Protein AF-A0A8X7C8E7-F1 (afdb_monomer)

Foldseek 3Di:
DLVVLQVVVCVVVVPDPDDDDVVSVLVVLVVVQVVCCVPPVDGPVVVVDDHRDPPDPPVCPPVNCVVPPDDPVVVVVVCVVCVCVVVVVVVVVVPPPD

Radius of gyration: 26.24 Å; Cα contacts (8 Å, |Δi|>4): 41; chains: 1; bounding box: 66×23×65 Å

Solvent-accessible surface area (backbone atoms only — not comparable to full-atom values): 6047 Å²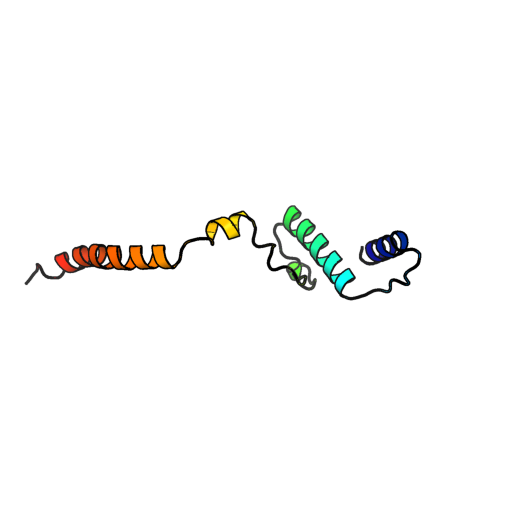 total; per-residue (Å²): 104,58,65,54,53,51,52,50,52,34,68,75,36,78,88,52,90,73,71,93,48,71,69,57,52,34,53,46,39,49,56,49,37,56,53,41,34,74,74,68,70,45,64,48,55,84,74,78,41,77,76,53,76,70,91,54,87,75,75,56,45,73,63,52,48,63,72,65,68,63,60,65,65,61,52,50,52,51,46,68,64,43,51,60,59,58,48,51,61,62,49,56,70,75,70,72,84,122

Secondary structure (DSSP, 8-state):
-HHHHHHHHHHH-TTS-----HHHHHHHHHHHHHHHHHHHS--GGGGTPPPP----GGGS-HHHHHHH---HHHHHHHHHHHHHHHHHHHHHTTSS--

Sequence (98 aa):
MTEDFLHQARRNNPTENIEYYDALFNNTLLILEGKILSITGNKLALYGLPEPVHDQPELTSKDVLRETSYDVQALRAYMAANVPRLTASLYSHLWNDR

Mean predicted aligned error: 15.4 Å

Structure (mmCIF, N/CA/C/O backbone):
data_AF-A0A8X7C8E7-F1
#
_entry.id   AF-A0A8X7C8E7-F1
#
loop_
_atom_site.group_PDB
_atom_site.id
_atom_site.type_symbol
_atom_site.label_atom_id
_atom_site.label_alt_id
_atom_site.label_comp_id
_atom_site.label_asym_id
_atom_site.label_entity_id
_atom_site.label_seq_id
_atom_site.pdbx_PDB_ins_code
_atom_site.Cartn_x
_atom_site.Cartn_y
_atom_site.Cartn_z
_atom_site.occupancy
_atom_site.B_iso_or_equiv
_atom_site.auth_seq_id
_atom_site.auth_comp_id
_atom_site.auth_asym_id
_atom_site.auth_atom_id
_atom_site.pdbx_PDB_model_num
ATOM 1 N N . MET A 1 1 ? 4.692 7.379 -20.765 1.00 68.06 1 MET A N 1
ATOM 2 C CA . MET A 1 1 ? 4.950 7.335 -19.308 1.00 68.06 1 MET A CA 1
ATOM 3 C C . MET A 1 1 ? 5.699 6.075 -18.921 1.00 68.06 1 MET A C 1
ATOM 5 O O . MET A 1 1 ? 6.861 6.194 -18.585 1.00 68.06 1 MET A O 1
ATOM 9 N N . THR A 1 2 ? 5.108 4.881 -19.007 1.00 75.12 2 THR A N 1
ATOM 10 C CA . THR A 1 2 ? 5.825 3.603 -18.780 1.00 75.12 2 THR A CA 1
ATOM 11 C C . THR A 1 2 ? 7.076 3.462 -19.638 1.00 75.12 2 THR A C 1
ATOM 13 O O . THR A 1 2 ? 8.140 3.155 -19.115 1.00 75.12 2 THR A O 1
ATOM 16 N N . GLU A 1 3 ? 6.974 3.793 -20.923 1.00 79.88 3 GLU A N 1
ATOM 17 C CA . GLU A 1 3 ? 8.121 3.804 -21.836 1.00 79.88 3 GLU A CA 1
ATOM 18 C C . GLU A 1 3 ? 9.219 4.789 -21.394 1.00 79.88 3 GLU A C 1
ATOM 20 O O . GLU A 1 3 ? 10.401 4.474 -21.468 1.00 79.88 3 GLU A O 1
ATOM 25 N N . ASP A 1 4 ? 8.854 5.952 -20.843 1.00 80.94 4 ASP A N 1
ATOM 26 C CA . ASP A 1 4 ? 9.820 6.941 -20.345 1.00 80.94 4 ASP A CA 1
ATOM 27 C C . ASP A 1 4 ? 10.592 6.409 -19.127 1.00 80.94 4 ASP A C 1
ATOM 29 O O . ASP A 1 4 ? 11.807 6.588 -19.033 1.00 80.94 4 ASP A O 1
ATOM 33 N N . PHE A 1 5 ? 9.909 5.699 -18.220 1.00 78.50 5 PHE A N 1
ATOM 34 C CA . PHE A 1 5 ? 10.553 5.026 -17.087 1.00 78.50 5 PHE A CA 1
ATOM 35 C C . PHE A 1 5 ? 11.450 3.873 -17.543 1.00 78.50 5 PHE A C 1
ATOM 37 O O . PHE A 1 5 ? 12.544 3.713 -17.005 1.00 78.50 5 PHE A O 1
ATOM 44 N N . LEU A 1 6 ? 11.038 3.106 -18.555 1.00 82.44 6 LEU A N 1
ATOM 45 C CA . LEU A 1 6 ? 11.860 2.047 -19.145 1.00 82.44 6 LEU A CA 1
ATOM 46 C C . LEU A 1 6 ? 13.121 2.625 -19.802 1.00 82.44 6 LEU A C 1
ATOM 48 O O . LEU A 1 6 ? 14.230 2.137 -19.573 1.00 82.44 6 LEU A O 1
ATOM 52 N N . HIS A 1 7 ? 12.978 3.711 -20.563 1.00 83.56 7 HIS A N 1
ATOM 53 C CA . HIS A 1 7 ? 14.104 4.439 -21.139 1.00 83.56 7 HIS A CA 1
ATOM 54 C C . HIS A 1 7 ? 15.044 4.994 -20.067 1.00 83.56 7 HIS A C 1
ATOM 56 O O . HIS A 1 7 ? 16.263 4.887 -20.210 1.00 83.56 7 HIS A O 1
ATOM 62 N N . GLN A 1 8 ? 14.506 5.553 -18.982 1.00 82.31 8 GLN A N 1
ATOM 63 C CA . GLN A 1 8 ? 15.309 6.043 -17.864 1.00 82.31 8 GLN A CA 1
ATOM 64 C C . GLN A 1 8 ? 16.056 4.902 -17.158 1.00 82.31 8 GLN A C 1
ATOM 66 O O . GLN A 1 8 ? 17.246 5.039 -16.879 1.00 82.31 8 GLN A O 1
ATOM 71 N N . ALA A 1 9 ? 15.400 3.764 -16.923 1.00 79.50 9 ALA A N 1
ATOM 72 C CA . ALA A 1 9 ? 16.014 2.590 -16.310 1.00 79.50 9 ALA A CA 1
ATOM 73 C C . ALA A 1 9 ? 17.179 2.048 -17.155 1.00 79.50 9 ALA A C 1
ATOM 75 O O . ALA A 1 9 ? 18.267 1.828 -16.624 1.00 79.50 9 ALA A O 1
ATOM 76 N N . ARG A 1 10 ? 16.992 1.928 -18.477 1.00 85.69 10 ARG A N 1
ATOM 77 C CA . ARG A 1 10 ? 18.046 1.527 -19.431 1.00 85.69 10 ARG A CA 1
ATOM 78 C C . ARG A 1 10 ? 19.203 2.519 -19.479 1.00 85.69 10 ARG A C 1
ATOM 80 O O . ARG A 1 10 ? 20.360 2.124 -19.553 1.00 85.69 10 ARG A O 1
ATOM 87 N N . ARG A 1 11 ? 18.905 3.819 -19.417 1.00 86.38 11 ARG A N 1
ATOM 88 C CA . ARG A 1 11 ? 19.935 4.866 -19.393 1.00 86.38 11 ARG A CA 1
ATOM 89 C C . ARG A 1 11 ? 20.782 4.808 -18.121 1.00 86.38 11 ARG A C 1
ATOM 91 O O . ARG A 1 11 ? 21.980 5.067 -18.188 1.00 86.38 11 ARG A O 1
ATOM 98 N N . ASN A 1 12 ? 20.167 4.483 -16.986 1.00 84.81 12 ASN A N 1
ATOM 99 C CA . ASN A 1 12 ? 20.855 4.376 -15.701 1.00 84.81 12 ASN A CA 1
ATOM 100 C C . ASN A 1 12 ? 21.662 3.073 -15.572 1.00 84.81 12 ASN A C 1
ATOM 102 O O . ASN A 1 12 ? 22.649 3.057 -14.843 1.00 84.81 12 ASN A O 1
ATOM 106 N N . ASN A 1 13 ? 21.283 2.019 -16.304 1.00 81.31 13 ASN A N 1
ATOM 107 C CA . ASN A 1 13 ? 21.945 0.712 -16.292 1.00 81.31 13 ASN A CA 1
ATOM 108 C C . ASN A 1 13 ? 22.333 0.280 -17.720 1.00 81.31 13 ASN A C 1
ATOM 110 O O . ASN A 1 13 ? 21.716 -0.619 -18.289 1.00 81.31 13 ASN A O 1
ATOM 114 N N . PRO A 1 14 ? 23.358 0.906 -18.325 1.00 75.50 14 PRO A N 1
ATOM 115 C CA . PRO A 1 14 ? 23.692 0.713 -19.740 1.00 75.50 14 PRO A CA 1
ATOM 116 C C . PRO A 1 14 ? 24.214 -0.692 -20.082 1.00 75.50 14 PRO A C 1
ATOM 118 O O . PRO A 1 14 ? 24.265 -1.057 -21.253 1.00 75.50 14 PRO A O 1
ATOM 121 N N . THR A 1 15 ? 24.631 -1.471 -19.082 1.00 80.69 15 THR A N 1
ATOM 122 C CA . THR A 1 15 ? 25.135 -2.843 -19.246 1.00 80.69 15 THR A CA 1
ATOM 123 C C . THR A 1 15 ? 24.059 -3.909 -19.064 1.00 80.69 15 THR A C 1
ATOM 125 O O . THR A 1 15 ? 24.300 -5.067 -19.397 1.00 80.69 15 THR A O 1
ATOM 128 N N . GLU A 1 16 ? 22.890 -3.549 -18.531 1.00 75.75 16 GLU A N 1
ATOM 129 C CA . GLU A 1 16 ? 21.790 -4.481 -18.295 1.00 75.75 16 GLU A CA 1
ATOM 130 C C . GLU A 1 16 ? 20.746 -4.369 -19.407 1.00 75.75 16 GLU A C 1
ATOM 132 O O . GLU A 1 16 ? 20.272 -3.281 -19.742 1.00 75.75 16 GLU A O 1
ATOM 137 N N . ASN A 1 17 ? 20.344 -5.510 -19.970 1.00 77.06 17 ASN A N 1
ATOM 138 C CA . ASN A 1 17 ? 19.208 -5.554 -20.883 1.00 77.06 17 ASN A CA 1
ATOM 139 C C . ASN A 1 17 ? 17.904 -5.514 -20.073 1.00 77.06 17 ASN A C 1
ATOM 141 O O . ASN A 1 17 ? 17.322 -6.550 -19.758 1.00 77.06 17 ASN A O 1
ATOM 145 N N . ILE A 1 18 ? 17.479 -4.308 -19.694 1.00 76.50 18 ILE A N 1
ATOM 146 C CA . ILE A 1 18 ? 16.226 -4.099 -18.965 1.00 76.50 18 ILE A CA 1
ATOM 147 C C . ILE A 1 18 ? 15.063 -4.186 -19.954 1.00 76.50 18 ILE A C 1
ATOM 149 O O . ILE A 1 18 ? 14.890 -3.329 -20.830 1.00 76.50 18 ILE A O 1
ATOM 153 N N . GLU A 1 19 ? 14.258 -5.229 -19.808 1.00 80.00 19 GLU A N 1
ATOM 154 C CA . GLU A 1 19 ? 12.999 -5.403 -20.526 1.00 80.00 19 GLU A CA 1
ATOM 155 C C . GLU A 1 19 ? 11.830 -4.824 -19.732 1.00 80.00 19 GLU A C 1
ATOM 157 O O . GLU A 1 19 ? 11.965 -4.432 -18.574 1.00 80.00 19 GLU A O 1
ATOM 162 N N . TYR A 1 20 ? 10.674 -4.715 -20.3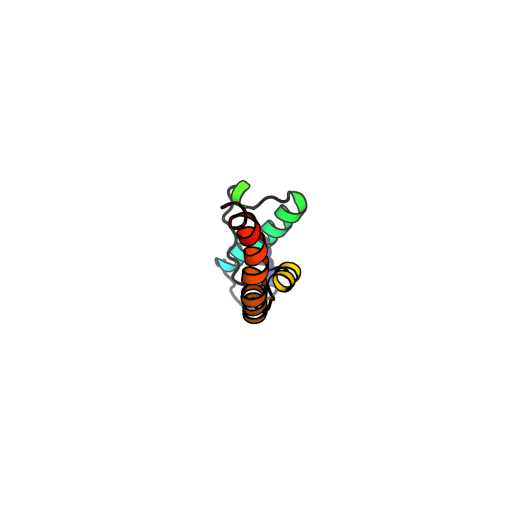78 1.00 74.81 20 TYR A N 1
ATOM 163 C CA . TYR A 1 20 ? 9.457 -4.324 -19.686 1.00 74.81 20 TYR A CA 1
ATOM 164 C C . TYR A 1 20 ? 9.044 -5.431 -18.708 1.00 74.81 20 TYR A C 1
ATOM 166 O O . TYR A 1 20 ? 8.954 -6.593 -19.094 1.00 74.81 20 TYR A O 1
ATOM 174 N N . TYR A 1 21 ? 8.778 -5.068 -17.454 1.00 79.19 21 TYR A N 1
ATOM 175 C CA . TYR A 1 21 ? 8.310 -5.990 -16.421 1.00 79.19 21 TYR A CA 1
ATOM 176 C C . TYR A 1 21 ? 7.184 -5.349 -15.603 1.00 79.19 21 TYR A C 1
ATOM 178 O O . TYR A 1 21 ? 7.132 -4.125 -15.456 1.00 79.19 21 TYR A O 1
ATOM 186 N N . ASP A 1 22 ? 6.290 -6.173 -15.053 1.00 78.81 22 ASP A N 1
ATOM 187 C CA . ASP A 1 22 ? 5.047 -5.723 -14.405 1.00 78.81 22 ASP A CA 1
ATOM 188 C C . ASP A 1 22 ? 5.276 -4.741 -13.248 1.00 78.81 22 ASP A C 1
ATOM 190 O O . ASP A 1 22 ? 4.490 -3.817 -13.043 1.00 78.81 22 ASP A O 1
ATOM 194 N N . ALA A 1 23 ? 6.391 -4.854 -12.525 1.00 78.31 23 ALA A N 1
ATOM 195 C CA . ALA A 1 23 ? 6.711 -3.895 -11.470 1.00 78.31 23 ALA A CA 1
ATOM 196 C C . ALA A 1 23 ? 7.063 -2.493 -12.012 1.00 78.31 23 ALA A C 1
ATOM 198 O O . ALA A 1 23 ? 6.803 -1.501 -11.334 1.00 78.31 23 ALA A O 1
ATOM 199 N N . LEU A 1 24 ? 7.557 -2.360 -13.250 1.00 80.75 24 LEU A N 1
ATOM 200 C CA . LEU A 1 24 ? 7.728 -1.051 -13.887 1.00 80.75 24 LEU A CA 1
ATOM 201 C C . LEU A 1 24 ? 6.371 -0.417 -14.218 1.00 80.75 24 LEU A C 1
ATOM 203 O O . LEU A 1 24 ? 6.178 0.776 -13.987 1.00 80.75 24 LEU A O 1
ATOM 207 N N . PHE A 1 25 ? 5.410 -1.219 -14.684 1.00 84.31 25 PHE A N 1
ATOM 208 C CA . PHE A 1 25 ? 4.027 -0.777 -14.862 1.00 84.31 25 PHE A CA 1
ATOM 209 C C . PHE A 1 25 ? 3.411 -0.326 -13.538 1.00 84.31 25 PHE A C 1
ATOM 211 O O . PHE 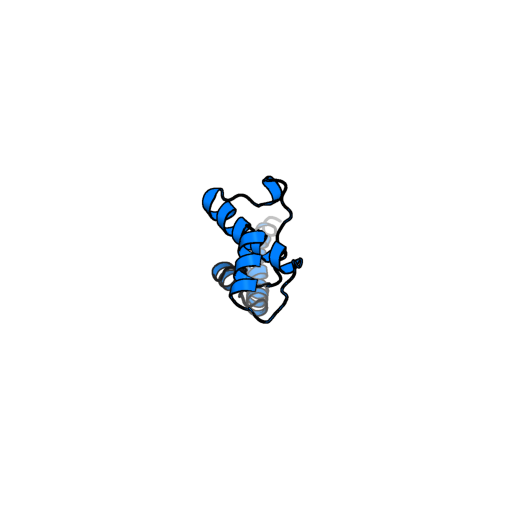A 1 25 ? 2.900 0.791 -13.441 1.00 84.31 25 PHE A O 1
ATOM 218 N N . ASN A 1 26 ? 3.546 -1.140 -12.495 1.00 85.38 26 ASN A N 1
ATOM 219 C CA . ASN A 1 26 ? 3.035 -0.833 -11.168 1.00 85.38 26 ASN A CA 1
ATOM 220 C C . ASN A 1 26 ? 3.623 0.469 -10.592 1.00 85.38 26 ASN A C 1
ATOM 222 O O . ASN A 1 26 ? 2.889 1.326 -10.104 1.00 85.38 26 ASN A O 1
ATOM 226 N N . ASN A 1 27 ? 4.932 0.687 -10.752 1.00 83.25 27 ASN A N 1
ATOM 227 C CA . ASN A 1 27 ? 5.587 1.937 -10.357 1.00 83.25 27 ASN A CA 1
ATOM 228 C C . ASN A 1 27 ? 4.983 3.157 -11.059 1.00 83.25 27 ASN A C 1
ATOM 230 O O . ASN A 1 27 ? 4.807 4.214 -10.449 1.00 83.25 27 ASN A O 1
ATOM 234 N N . THR A 1 28 ? 4.625 3.024 -12.338 1.00 85.44 28 THR A N 1
ATOM 235 C CA . THR A 1 28 ? 3.954 4.120 -13.042 1.00 85.44 28 THR A CA 1
ATOM 236 C C . THR A 1 28 ? 2.543 4.372 -12.538 1.00 85.44 28 THR A C 1
ATOM 238 O O . THR A 1 28 ? 2.151 5.536 -12.444 1.00 85.44 28 THR A O 1
ATOM 241 N N . LEU A 1 29 ? 1.807 3.318 -12.171 1.00 88.12 29 LEU A N 1
ATOM 242 C CA . LEU A 1 29 ? 0.479 3.443 -11.578 1.00 88.12 29 LEU A CA 1
ATOM 243 C C . LEU A 1 29 ? 0.552 4.160 -10.227 1.00 88.12 29 LEU A C 1
ATOM 245 O O . LEU A 1 29 ? -0.219 5.086 -10.017 1.00 88.12 29 LEU A O 1
ATOM 249 N N . LEU A 1 30 ? 1.525 3.839 -9.369 1.00 86.44 30 LEU A N 1
ATOM 250 C CA . LEU A 1 30 ? 1.732 4.518 -8.081 1.00 86.44 30 LEU A CA 1
ATOM 251 C C . LEU A 1 30 ? 1.977 6.028 -8.243 1.00 86.44 30 LEU A C 1
ATOM 253 O O . LEU A 1 30 ? 1.393 6.856 -7.543 1.00 86.44 30 LEU A O 1
ATOM 257 N N . ILE A 1 31 ? 2.821 6.413 -9.204 1.00 86.25 31 ILE A N 1
ATOM 258 C CA . ILE A 1 31 ? 3.112 7.829 -9.480 1.00 86.25 31 ILE A CA 1
ATOM 259 C C . ILE A 1 31 ? 1.876 8.539 -10.042 1.00 86.25 31 ILE A C 1
ATOM 261 O O . ILE A 1 31 ? 1.597 9.691 -9.694 1.00 86.25 31 ILE A O 1
ATOM 265 N N . LEU A 1 32 ? 1.148 7.869 -10.934 1.00 87.62 32 LEU A N 1
ATOM 266 C CA 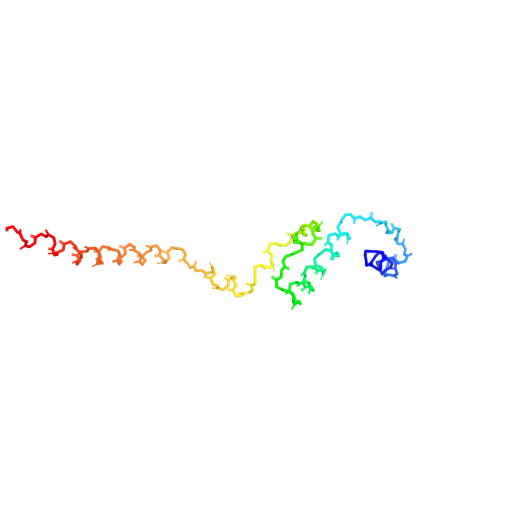. LEU A 1 32 ? -0.084 8.388 -11.512 1.00 87.62 32 LEU A CA 1
ATOM 267 C C . LEU A 1 32 ? -1.159 8.567 -10.431 1.00 87.62 32 LEU A C 1
ATOM 269 O O . LEU A 1 32 ? -1.836 9.592 -10.416 1.00 87.62 32 LEU A O 1
ATOM 273 N N . GLU A 1 33 ? -1.262 7.623 -9.498 1.00 87.81 33 GLU A N 1
ATOM 274 C CA . GLU A 1 33 ? -2.195 7.668 -8.378 1.00 87.81 33 GLU A CA 1
ATOM 275 C C . GLU A 1 33 ? -1.975 8.903 -7.514 1.00 87.81 33 GLU A C 1
ATOM 277 O O . GLU A 1 33 ? -2.907 9.674 -7.302 1.00 87.81 33 GLU A O 1
ATOM 282 N N . GLY A 1 34 ? -0.732 9.155 -7.089 1.00 83.94 34 GLY A N 1
ATOM 283 C CA . GLY A 1 34 ? -0.402 10.335 -6.288 1.00 83.94 34 GLY A CA 1
ATOM 284 C C . GLY A 1 34 ? -0.736 11.650 -7.002 1.00 83.94 34 GLY A C 1
ATOM 285 O O . GLY A 1 34 ? -1.258 12.593 -6.399 1.00 83.94 34 GLY A O 1
ATOM 286 N N . LYS A 1 35 ? -0.502 11.719 -8.318 1.00 87.88 35 LYS A N 1
ATOM 287 C CA . LYS A 1 35 ? -0.872 12.888 -9.133 1.00 87.88 35 LYS A CA 1
ATOM 288 C C . LYS A 1 35 ? -2.386 13.068 -9.233 1.00 87.88 35 LYS A C 1
ATOM 290 O O . LYS A 1 35 ? -2.877 14.179 -9.080 1.00 87.88 35 LYS A O 1
ATOM 295 N N . ILE A 1 36 ? -3.139 11.999 -9.466 1.00 87.50 36 ILE A N 1
ATOM 296 C CA . ILE A 1 36 ? -4.598 12.085 -9.591 1.00 87.50 36 ILE A CA 1
ATOM 297 C C . ILE A 1 36 ? -5.248 12.395 -8.243 1.00 87.50 36 ILE A C 1
ATOM 299 O O . ILE A 1 36 ? -6.137 13.247 -8.190 1.00 87.50 36 ILE A O 1
ATOM 303 N N . LEU A 1 37 ? -4.771 11.787 -7.156 1.00 85.88 37 LEU A N 1
ATOM 304 C CA . LEU A 1 37 ? -5.220 12.092 -5.800 1.00 85.88 37 LEU A CA 1
ATOM 305 C C . LEU A 1 37 ? -4.955 13.558 -5.445 1.00 85.88 37 LEU A C 1
ATOM 307 O O . LEU A 1 37 ? -5.848 14.225 -4.935 1.00 85.88 37 LEU A O 1
ATOM 311 N N . SER A 1 38 ? -3.773 14.091 -5.765 1.00 85.12 38 SER A N 1
ATOM 312 C CA . SER A 1 38 ? -3.456 15.498 -5.476 1.00 85.12 38 SER A CA 1
ATOM 313 C C . SER A 1 38 ? -4.271 16.505 -6.295 1.00 85.12 38 SER A C 1
ATOM 315 O O . SER A 1 38 ? -4.565 17.585 -5.791 1.00 85.12 38 SER A O 1
ATOM 317 N N . ILE A 1 39 ? -4.661 16.171 -7.531 1.00 88.31 39 ILE A N 1
ATOM 318 C CA . ILE A 1 39 ? -5.429 17.080 -8.400 1.00 88.31 39 ILE A CA 1
ATOM 319 C C . ILE A 1 39 ? -6.936 16.961 -8.150 1.00 88.31 39 ILE A C 1
ATOM 321 O O . ILE A 1 39 ? -7.648 17.962 -8.155 1.00 88.31 39 ILE A O 1
ATOM 325 N N . THR A 1 40 ? -7.437 15.738 -7.982 1.00 86.44 40 THR A N 1
ATOM 326 C CA . THR A 1 40 ? -8.880 15.446 -8.025 1.00 86.44 40 THR A CA 1
ATOM 327 C C . THR A 1 40 ? -9.428 14.845 -6.737 1.00 86.44 40 THR A C 1
ATOM 329 O O . THR A 1 40 ? -10.642 14.794 -6.575 1.00 86.44 40 THR A O 1
ATOM 332 N N . GLY A 1 41 ? -8.570 14.351 -5.838 1.00 83.50 41 GLY A N 1
ATOM 333 C CA . GLY A 1 41 ? -8.977 13.586 -4.653 1.00 83.50 41 GLY A CA 1
ATOM 334 C C . GLY A 1 41 ? -9.575 12.209 -4.962 1.00 83.50 41 GLY A C 1
ATOM 335 O O . GLY A 1 41 ? -9.966 11.490 -4.046 1.00 83.50 41 GLY A O 1
ATOM 336 N N . ASN A 1 42 ? -9.650 11.830 -6.238 1.00 84.75 42 ASN A N 1
ATOM 337 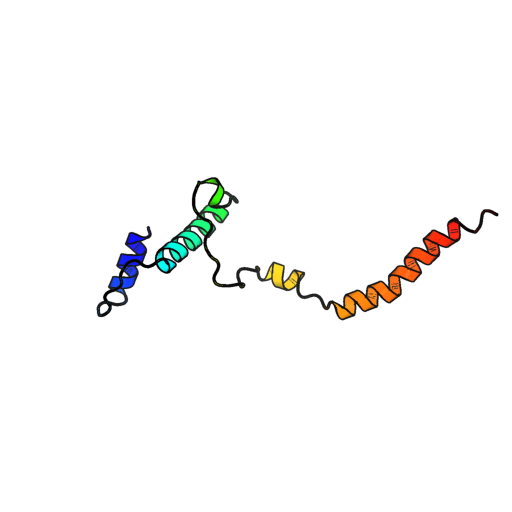C CA . ASN A 1 42 ? -10.296 10.609 -6.696 1.00 84.75 42 ASN A CA 1
ATOM 338 C C . ASN A 1 42 ? -9.284 9.484 -6.913 1.00 84.75 42 ASN A C 1
ATOM 340 O O . ASN A 1 42 ? -8.123 9.718 -7.245 1.00 84.75 42 ASN A O 1
ATOM 344 N N . LYS A 1 43 ? -9.753 8.243 -6.774 1.00 82.12 43 LYS A N 1
ATOM 345 C CA . LYS A 1 43 ? -8.956 7.048 -7.064 1.00 82.12 43 LYS A CA 1
ATOM 346 C C . LYS A 1 43 ? -8.794 6.816 -8.564 1.00 82.12 43 LYS A C 1
ATOM 348 O O . LYS A 1 43 ? -9.689 7.127 -9.350 1.00 82.12 43 LYS A O 1
ATOM 353 N N . LEU A 1 44 ? -7.700 6.153 -8.935 1.00 84.19 44 LEU A N 1
ATOM 354 C CA . LEU A 1 44 ? -7.420 5.703 -10.303 1.00 84.19 44 LEU A CA 1
ATOM 355 C C . LEU A 1 44 ? -8.534 4.849 -10.916 1.00 84.19 44 LEU A C 1
ATOM 357 O O . LEU A 1 44 ? -8.832 4.995 -12.101 1.00 84.19 44 LEU A O 1
ATOM 361 N N . ALA A 1 45 ? -9.183 4.013 -10.102 1.00 83.94 45 ALA A N 1
ATOM 362 C CA . ALA A 1 45 ? -10.256 3.121 -10.538 1.00 83.94 45 ALA A CA 1
ATOM 363 C C . ALA A 1 45 ? -11.422 3.861 -11.220 1.00 83.94 45 ALA A C 1
ATOM 365 O O . ALA A 1 45 ? -12.040 3.329 -12.140 1.00 83.94 45 ALA A O 1
ATOM 366 N N . LEU A 1 46 ? -11.690 5.115 -10.831 1.00 86.81 46 LEU A N 1
ATOM 367 C CA . LEU A 1 46 ? -12.742 5.938 -11.442 1.00 86.81 46 LEU A CA 1
ATOM 368 C C . LEU A 1 46 ? -12.448 6.310 -12.902 1.00 86.81 46 LEU A C 1
ATOM 370 O O . LEU A 1 46 ? -13.361 6.673 -13.637 1.00 86.81 46 LEU A O 1
ATOM 374 N N . TYR A 1 47 ? -11.193 6.184 -13.330 1.00 86.56 47 TYR A N 1
ATOM 375 C CA . TYR A 1 47 ? -10.743 6.448 -14.694 1.00 86.56 47 TYR A CA 1
ATOM 376 C C . TYR A 1 47 ? -10.530 5.156 -15.503 1.00 86.56 47 TYR 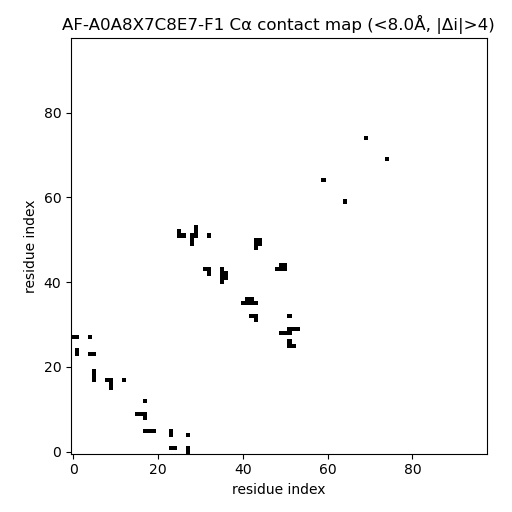A C 1
ATOM 378 O O . TYR A 1 47 ? -9.958 5.204 -16.589 1.00 86.56 47 TYR A O 1
ATOM 386 N N . GLY A 1 48 ? -10.979 4.002 -14.989 1.00 85.50 48 GLY A N 1
ATOM 387 C CA . GLY A 1 48 ? -10.863 2.705 -15.668 1.00 85.50 48 GLY A CA 1
ATOM 388 C C . GLY A 1 48 ? -9.460 2.095 -15.634 1.00 85.50 48 GLY A C 1
ATOM 389 O O . GLY A 1 48 ? -9.173 1.185 -16.409 1.00 85.50 48 GLY A O 1
ATOM 390 N N . LEU A 1 49 ? -8.584 2.594 -14.758 1.00 86.56 49 LEU A N 1
ATOM 391 C CA . LEU A 1 49 ? -7.232 2.074 -14.569 1.00 86.56 49 LEU A CA 1
ATOM 392 C C . LEU A 1 49 ? -7.189 1.057 -13.419 1.00 86.56 49 LEU A C 1
ATOM 394 O O . LEU A 1 49 ? -7.927 1.221 -12.443 1.00 86.56 49 LEU A O 1
ATOM 398 N N . PRO A 1 50 ? -6.332 0.023 -13.512 1.00 86.00 50 PRO A N 1
ATOM 399 C CA . PRO A 1 50 ? -6.124 -0.912 -12.411 1.00 86.00 50 PRO A CA 1
ATOM 400 C C . PRO A 1 50 ? -5.558 -0.183 -11.185 1.00 86.00 50 PRO A C 1
ATOM 402 O O . PRO A 1 50 ? -4.760 0.748 -11.327 1.00 86.00 50 PRO A O 1
ATOM 405 N N . GLU A 1 51 ? -5.975 -0.601 -9.986 1.00 82.81 51 GLU A N 1
ATOM 406 C CA . GLU A 1 51 ? -5.382 -0.084 -8.748 1.00 82.81 51 GLU A CA 1
ATOM 407 C C . GLU A 1 51 ? -3.919 -0.560 -8.642 1.00 82.81 51 GLU A C 1
ATOM 409 O O . GLU A 1 51 ? -3.635 -1.730 -8.926 1.00 82.81 51 GLU A O 1
ATOM 414 N N . PRO A 1 52 ? -2.981 0.331 -8.276 1.00 84.50 52 PRO A N 1
ATOM 415 C CA . PRO A 1 52 ? -1.594 -0.047 -8.068 1.00 84.50 52 PRO A CA 1
ATOM 416 C C . PRO A 1 52 ? -1.455 -1.028 -6.901 1.00 84.50 52 PRO A C 1
ATOM 418 O O . PRO A 1 52 ? -2.119 -0.923 -5.871 1.00 84.50 52 PRO A O 1
ATOM 421 N N . VAL A 1 53 ? -0.536 -1.975 -7.049 1.00 83.62 53 VAL A N 1
ATOM 422 C CA . VAL A 1 53 ? -0.126 -2.878 -5.980 1.00 83.62 53 VAL A CA 1
ATOM 423 C C . VAL A 1 53 ? 0.828 -2.124 -5.061 1.00 83.62 53 VAL A C 1
ATOM 425 O O . VAL A 1 53 ? 1.954 -1.787 -5.431 1.00 83.62 53 VAL A O 1
ATOM 428 N N . HIS A 1 54 ? 0.386 -1.850 -3.840 1.00 75.00 54 HIS A N 1
ATOM 429 C CA . HIS A 1 54 ? 1.251 -1.305 -2.804 1.00 75.00 54 HIS A CA 1
ATOM 430 C C . HIS A 1 54 ? 2.044 -2.450 -2.164 1.00 75.00 54 HIS A C 1
ATOM 432 O O . HIS A 1 54 ? 1.631 -3.011 -1.153 1.00 75.00 54 HIS A O 1
ATOM 438 N N . ASP A 1 55 ? 3.200 -2.793 -2.738 1.00 62.81 55 ASP A N 1
ATOM 439 C CA . ASP A 1 55 ? 4.124 -3.782 -2.148 1.00 62.81 55 ASP A CA 1
ATOM 440 C C . ASP A 1 55 ? 4.728 -3.311 -0.807 1.00 62.81 55 ASP A C 1
ATOM 442 O O . ASP A 1 55 ? 5.403 -4.070 -0.111 1.00 62.81 55 ASP A O 1
ATOM 446 N N . GLN A 1 56 ? 4.458 -2.065 -0.404 1.00 55.81 56 GLN A N 1
ATOM 447 C CA . GLN A 1 56 ? 4.762 -1.551 0.924 1.00 55.81 56 GLN A CA 1
ATOM 448 C C . GLN A 1 56 ? 3.477 -1.376 1.749 1.00 55.81 56 GLN A C 1
ATOM 450 O O . GLN A 1 56 ? 2.623 -0.571 1.372 1.00 55.81 56 GLN A O 1
ATOM 455 N N . PRO A 1 57 ? 3.373 -1.985 2.946 1.00 52.44 57 PRO A N 1
ATOM 456 C CA . PRO A 1 57 ? 2.350 -1.615 3.934 1.00 52.44 57 PRO A CA 1
ATOM 457 C C . PRO A 1 57 ? 2.520 -0.173 4.486 1.00 52.44 57 PRO A C 1
ATOM 459 O O . PRO A 1 57 ? 1.752 0.279 5.338 1.00 52.44 57 PRO A O 1
ATOM 462 N N . GLU A 1 58 ? 3.516 0.577 4.003 1.00 51.00 58 GLU A N 1
ATOM 463 C CA . GLU A 1 58 ? 4.023 1.832 4.574 1.00 51.00 58 GLU A CA 1
ATOM 464 C C . GLU A 1 58 ? 3.555 3.113 3.859 1.00 51.00 58 GLU A C 1
ATOM 466 O O . GLU A 1 58 ? 4.207 4.150 3.937 1.00 51.00 58 GLU A O 1
ATOM 471 N N . LEU A 1 59 ? 2.385 3.097 3.220 1.00 50.66 59 LEU A N 1
ATOM 472 C CA . LEU A 1 59 ? 1.603 4.331 3.034 1.00 50.66 59 LEU A CA 1
ATOM 473 C C . LEU A 1 59 ? 0.463 4.440 4.049 1.00 50.66 59 LEU A C 1
ATOM 475 O O . LEU A 1 59 ? -0.461 5.233 3.880 1.00 50.66 59 LEU A O 1
ATOM 479 N N . THR A 1 60 ? 0.552 3.707 5.161 1.00 53.97 60 THR A N 1
ATOM 480 C CA . THR A 1 60 ? -0.132 4.134 6.379 1.00 53.97 60 THR A CA 1
ATOM 481 C C . THR A 1 60 ? 0.506 5.467 6.756 1.00 53.97 60 THR A C 1
ATOM 483 O O . THR A 1 60 ? 1.626 5.497 7.265 1.00 53.97 60 THR A O 1
ATOM 486 N N . SER A 1 61 ? -0.142 6.579 6.387 1.00 60.38 61 SER A N 1
ATOM 487 C CA . SER A 1 61 ? 0.385 7.924 6.618 1.00 60.38 61 SER A CA 1
ATOM 488 C C . SER A 1 61 ? 0.877 8.010 8.059 1.00 60.38 61 SER A C 1
ATOM 490 O O . SER A 1 61 ? 0.260 7.434 8.954 1.00 60.38 61 SER A O 1
ATOM 492 N N . LYS A 1 62 ? 1.985 8.708 8.313 1.00 62.31 62 LYS A N 1
ATOM 493 C CA . LYS A 1 62 ? 2.529 8.856 9.673 1.00 62.31 62 LYS A CA 1
ATOM 494 C C . LYS A 1 62 ? 1.449 9.269 10.687 1.00 62.31 62 LYS A C 1
ATOM 496 O O . LYS A 1 62 ? 1.507 8.857 11.841 1.00 62.31 62 LYS A O 1
ATOM 501 N N . ASP A 1 63 ? 0.456 10.037 10.243 1.00 61.62 63 ASP A N 1
ATOM 502 C CA . ASP A 1 63 ? -0.734 10.385 11.019 1.00 61.62 63 ASP A CA 1
ATOM 503 C C . ASP A 1 63 ? -1.632 9.179 11.333 1.00 61.62 63 ASP A C 1
ATOM 505 O O . ASP A 1 63 ? -1.991 9.001 12.489 1.00 61.62 63 ASP A O 1
ATOM 509 N N . VAL A 1 64 ? -1.899 8.290 10.374 1.00 70.06 64 VAL A N 1
ATOM 510 C CA . VAL A 1 64 ? -2.649 7.042 10.599 1.00 70.06 64 VAL A CA 1
ATOM 511 C C . VAL A 1 64 ? -1.893 6.107 11.540 1.00 70.06 64 VAL A C 1
ATOM 513 O O . VAL A 1 64 ? -2.500 5.547 12.448 1.00 70.06 64 VAL A O 1
ATOM 516 N N . LEU A 1 65 ? -0.570 5.964 11.398 1.00 73.44 65 LEU A N 1
ATOM 517 C CA . LEU A 1 65 ? 0.229 5.190 12.356 1.00 73.44 65 LEU A CA 1
ATOM 518 C C . LEU A 1 65 ? 0.161 5.811 13.754 1.00 73.44 65 LEU A C 1
ATOM 520 O O . LEU A 1 65 ? -0.062 5.089 14.715 1.00 73.44 65 LEU A O 1
ATOM 524 N N . ARG A 1 66 ? 0.281 7.141 13.875 1.00 75.69 66 ARG A N 1
ATOM 525 C CA . ARG A 1 66 ? 0.154 7.855 15.158 1.00 75.69 66 ARG A CA 1
ATOM 526 C C . ARG A 1 66 ? -1.234 7.692 15.784 1.00 75.69 66 ARG A C 1
ATOM 528 O O . ARG A 1 66 ? -1.342 7.584 17.001 1.00 75.69 66 ARG A O 1
ATOM 535 N N . GLU A 1 67 ? -2.288 7.705 14.977 1.00 74.88 67 GLU A N 1
ATOM 536 C CA . GLU A 1 67 ? -3.674 7.574 15.440 1.00 74.88 67 GLU A CA 1
ATOM 537 C C . GLU A 1 67 ? -4.030 6.134 15.815 1.00 74.88 67 GLU A C 1
ATOM 539 O O . GLU A 1 67 ? -4.832 5.913 16.720 1.00 74.88 67 GLU A O 1
ATOM 544 N N . THR A 1 68 ? -3.414 5.150 15.157 1.00 76.06 68 THR A N 1
ATOM 545 C CA . THR A 1 68 ? -3.671 3.720 15.388 1.00 76.06 68 THR A CA 1
ATOM 546 C C . THR A 1 68 ? -2.675 3.059 16.344 1.00 76.06 68 THR A C 1
ATOM 548 O O . THR A 1 68 ? -2.937 1.956 16.819 1.00 76.06 68 THR A O 1
ATOM 551 N N . SER A 1 69 ? -1.575 3.731 16.706 1.00 81.62 69 SER A N 1
ATOM 552 C CA . SER A 1 69 ? -0.575 3.256 17.673 1.00 81.62 69 SER A CA 1
ATOM 553 C C . SER A 1 69 ? -1.020 3.451 19.128 1.00 81.62 69 SER A C 1
ATOM 555 O O . SER A 1 69 ? -0.305 4.050 19.934 1.00 81.62 69 SER A O 1
ATOM 557 N N . TYR A 1 70 ? -2.216 2.989 19.478 1.00 82.00 70 TYR A N 1
ATOM 558 C CA . TYR A 1 70 ? -2.689 2.981 20.861 1.00 82.00 70 TYR A CA 1
ATOM 559 C C . TYR A 1 70 ? -2.417 1.630 21.530 1.00 82.00 70 TYR A C 1
ATOM 561 O O . TYR A 1 70 ? -2.478 0.570 20.906 1.00 82.00 70 TYR A O 1
ATOM 569 N N . ASP A 1 71 ? -2.134 1.657 22.833 1.00 88.62 71 ASP A N 1
ATOM 570 C CA . ASP A 1 71 ? -1.968 0.439 23.624 1.00 88.62 71 ASP A CA 1
ATOM 571 C C . ASP A 1 71 ? -3.336 -0.214 23.872 1.00 88.62 71 ASP A C 1
ATOM 573 O O . ASP A 1 71 ? -4.149 0.241 24.682 1.00 88.62 71 ASP A O 1
ATOM 577 N N . VAL A 1 72 ? -3.581 -1.315 23.161 1.00 89.94 72 VAL A N 1
ATOM 578 C CA . VAL A 1 72 ? -4.815 -2.102 23.255 1.00 89.94 72 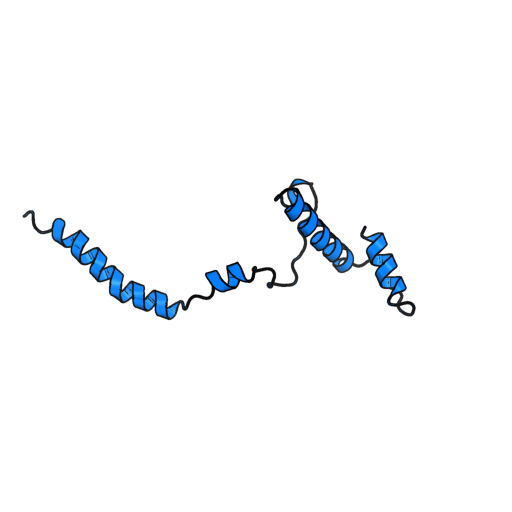VAL A CA 1
ATOM 579 C C . VAL A 1 72 ? -5.041 -2.637 24.672 1.00 89.94 72 VAL A C 1
ATOM 581 O O . VAL A 1 72 ? -6.188 -2.737 25.109 1.00 89.94 72 VAL A O 1
ATOM 584 N N . GLN A 1 73 ? -3.981 -2.974 25.412 1.00 92.12 73 GLN A N 1
ATOM 585 C CA . GLN A 1 73 ? -4.105 -3.496 26.774 1.00 92.12 73 GLN A CA 1
ATOM 586 C C . GLN A 1 73 ? -4.469 -2.388 27.758 1.00 92.12 73 GLN A C 1
ATOM 588 O O . GLN A 1 73 ? -5.382 -2.570 28.566 1.00 92.12 73 GLN A O 1
ATOM 593 N N . ALA A 1 74 ? -3.834 -1.219 27.640 1.00 90.81 74 ALA A N 1
ATOM 594 C CA . ALA A 1 74 ? -4.199 -0.047 28.433 1.00 90.81 74 ALA A CA 1
ATOM 595 C C . ALA A 1 74 ? -5.654 0.379 28.172 1.00 90.81 74 ALA A C 1
ATOM 597 O O . ALA A 1 74 ? -6.404 0.647 29.114 1.00 90.81 74 ALA A O 1
ATOM 598 N N . LEU A 1 75 ? -6.087 0.365 26.906 1.00 90.88 75 LEU A N 1
ATOM 599 C CA . LEU A 1 75 ? -7.461 0.695 26.530 1.00 90.88 75 LEU A CA 1
ATOM 600 C C . LEU A 1 75 ? -8.468 -0.312 27.106 1.00 90.88 75 LEU A C 1
ATOM 602 O O . LEU A 1 75 ? -9.491 0.081 27.667 1.00 90.88 75 LEU A O 1
ATOM 606 N N . ARG A 1 76 ? -8.163 -1.614 27.038 1.00 91.06 76 ARG A N 1
ATOM 607 C CA . ARG A 1 76 ? -8.995 -2.667 27.644 1.00 91.06 76 ARG A CA 1
ATOM 608 C C . ARG A 1 76 ? -9.100 -2.519 29.158 1.00 91.06 76 ARG A C 1
ATOM 610 O O . ARG A 1 76 ? -10.200 -2.641 29.694 1.00 91.06 76 ARG A O 1
ATOM 617 N N . ALA A 1 77 ? -7.993 -2.228 29.839 1.00 91.81 77 ALA A N 1
ATOM 618 C CA . ALA A 1 77 ? -7.985 -2.003 31.283 1.00 91.81 77 ALA A CA 1
ATOM 619 C C . ALA A 1 77 ? -8.834 -0.780 31.667 1.00 91.81 77 ALA A C 1
ATOM 621 O O . ALA A 1 77 ? -9.639 -0.851 32.597 1.00 91.81 77 ALA A O 1
ATOM 622 N N . TYR A 1 78 ? -8.720 0.313 30.906 1.00 91.12 78 TYR A N 1
ATOM 623 C CA . TYR A 1 78 ? -9.545 1.505 31.088 1.00 91.12 78 TYR A CA 1
ATOM 624 C C . TYR A 1 78 ? -11.039 1.201 30.911 1.00 91.12 78 TYR A C 1
ATOM 626 O O . TYR A 1 78 ? -11.851 1.571 31.760 1.00 91.12 78 TYR A O 1
ATOM 634 N N . MET A 1 79 ? -11.414 0.478 29.851 1.00 87.75 79 MET A N 1
ATOM 635 C CA . MET A 1 79 ? -12.803 0.068 29.626 1.00 87.75 79 MET A CA 1
ATOM 636 C C . MET A 1 79 ? -13.324 -0.822 30.757 1.00 87.75 79 MET A C 1
ATOM 638 O O . MET A 1 79 ? -14.412 -0.571 31.268 1.00 87.75 79 MET A O 1
ATOM 642 N N . ALA A 1 80 ? -12.550 -1.817 31.194 1.00 88.38 80 ALA A N 1
ATOM 643 C CA . ALA A 1 80 ? -12.942 -2.702 32.289 1.00 88.38 80 ALA A CA 1
ATOM 644 C C . ALA A 1 80 ? -13.177 -1.940 33.605 1.00 88.38 80 ALA A C 1
ATOM 646 O O . ALA A 1 80 ? -14.082 -2.286 34.361 1.00 88.38 80 ALA A O 1
ATOM 647 N N . ALA A 1 81 ? -12.408 -0.878 33.861 1.00 87.75 81 ALA A N 1
ATOM 648 C CA . ALA A 1 81 ? -12.573 -0.038 35.043 1.00 87.75 81 ALA A CA 1
ATOM 649 C C . ALA A 1 81 ? -13.752 0.947 34.934 1.00 87.75 81 ALA A C 1
ATOM 651 O O . ALA A 1 81 ? -14.430 1.208 35.930 1.00 87.75 81 ALA A O 1
ATOM 652 N N . ASN A 1 82 ? -14.008 1.508 33.747 1.00 84.94 82 ASN A N 1
ATOM 653 C CA . ASN A 1 82 ? -14.994 2.578 33.573 1.00 84.94 82 ASN A CA 1
ATOM 654 C C . ASN A 1 82 ? -16.380 2.108 33.125 1.00 84.94 82 ASN A C 1
ATOM 656 O O . ASN A 1 82 ? -17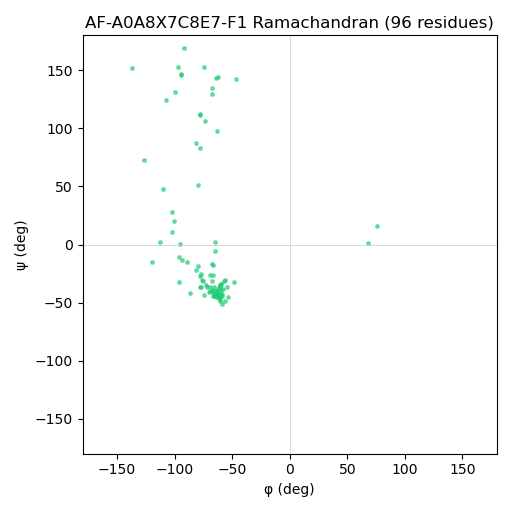.366 2.716 33.540 1.00 84.94 82 ASN A O 1
ATOM 660 N N . VAL A 1 83 ? -16.492 1.040 32.332 1.00 85.38 83 VAL A N 1
ATOM 661 C CA . VAL A 1 83 ? -17.794 0.519 31.878 1.00 85.38 83 VAL A CA 1
ATOM 662 C C . VAL A 1 83 ? -18.710 0.201 33.066 1.00 85.38 83 VAL A C 1
ATOM 664 O O . VAL A 1 83 ? -19.819 0.734 33.079 1.00 85.38 83 VAL A O 1
ATOM 667 N N . PRO A 1 84 ? -18.267 -0.525 34.115 1.00 83.19 84 PRO A N 1
ATOM 668 C CA . PRO A 1 84 ? -19.113 -0.796 35.276 1.00 83.19 84 PRO A CA 1
ATOM 669 C C . PRO A 1 84 ? -19.587 0.474 35.993 1.00 83.19 84 PRO A C 1
ATOM 671 O O . PRO A 1 84 ? -20.712 0.520 36.480 1.00 83.19 84 PRO A O 1
ATOM 674 N N . ARG A 1 85 ? -18.758 1.528 36.032 1.00 79.56 85 ARG A N 1
ATOM 675 C CA . ARG A 1 85 ? -19.071 2.8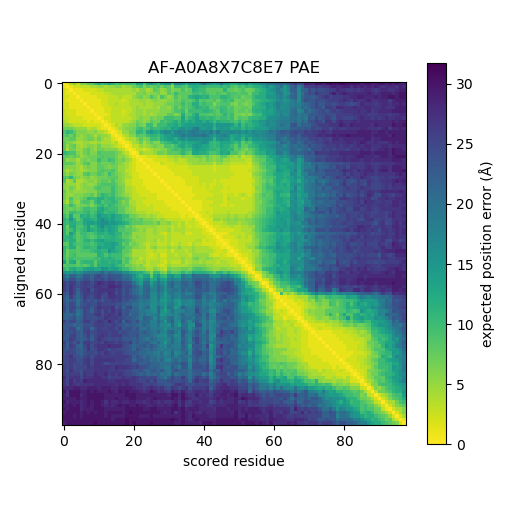10 36.691 1.00 79.56 85 ARG A CA 1
ATOM 676 C C . ARG A 1 85 ? -20.108 3.620 35.916 1.00 79.56 85 ARG A C 1
ATOM 678 O O . ARG A 1 85 ? -20.936 4.288 36.526 1.00 79.56 85 ARG A O 1
ATOM 685 N N . LEU A 1 86 ? -20.066 3.537 34.588 1.00 76.56 86 LEU A N 1
ATOM 686 C CA . LEU A 1 86 ? -21.020 4.185 33.688 1.00 76.56 86 LEU A CA 1
ATOM 687 C C . LEU A 1 86 ? -22.353 3.431 33.645 1.00 76.56 86 LEU A C 1
ATOM 689 O O . LEU A 1 86 ? -23.414 4.045 33.608 1.00 76.56 86 LEU A O 1
ATOM 693 N N . THR A 1 87 ? -22.320 2.099 33.707 1.00 70.31 87 THR A N 1
ATOM 694 C CA . THR A 1 87 ? -23.542 1.293 33.775 1.00 70.31 87 THR A CA 1
ATOM 695 C C . THR A 1 87 ? -24.189 1.338 35.157 1.00 70.31 87 THR A C 1
ATOM 697 O O . THR A 1 87 ? -25.410 1.283 35.249 1.00 70.31 87 THR A O 1
ATOM 700 N N . ALA A 1 88 ? -23.414 1.486 36.237 1.00 63.75 88 ALA A N 1
ATOM 701 C CA . ALA A 1 88 ? -23.953 1.559 37.595 1.00 63.75 88 ALA A CA 1
ATOM 702 C C . ALA A 1 88 ? -24.899 2.757 37.803 1.00 63.75 88 ALA A C 1
ATOM 704 O O . ALA A 1 88 ? -25.910 2.602 38.483 1.00 63.75 88 ALA A O 1
ATOM 705 N N . SER A 1 89 ? -24.629 3.919 37.188 1.00 59.28 89 SER A N 1
ATOM 706 C CA . SER A 1 89 ? -25.542 5.073 37.267 1.00 59.28 89 SER A CA 1
ATOM 707 C C . SER A 1 89 ? -26.759 4.952 36.340 1.00 59.28 89 SER A C 1
ATOM 709 O O . SER A 1 89 ? -27.820 5.493 36.644 1.00 59.28 89 SER A O 1
ATOM 711 N N . LEU A 1 90 ? -26.643 4.210 35.232 1.00 58.03 90 LEU A N 1
ATOM 712 C CA . LEU A 1 90 ? -27.768 3.930 34.333 1.00 58.03 90 LEU A CA 1
ATOM 713 C C . LEU A 1 90 ? -28.765 2.944 34.961 1.00 58.03 90 LEU A C 1
ATOM 715 O O . LEU A 1 90 ? -29.973 3.108 34.805 1.00 58.03 90 LEU A O 1
ATOM 719 N N . TYR A 1 91 ? -28.284 1.954 35.717 1.00 54.50 91 TYR A N 1
ATOM 720 C CA . TYR A 1 91 ? -29.150 0.996 36.408 1.00 54.50 91 TYR A CA 1
ATOM 721 C C . TYR A 1 91 ? -29.717 1.519 37.738 1.00 54.50 91 TYR A C 1
ATOM 723 O O . TYR A 1 91 ? -30.773 1.044 38.152 1.00 54.50 91 TYR A O 1
ATOM 731 N N . SER A 1 92 ? -29.109 2.520 38.391 1.00 54.84 92 SER A N 1
ATOM 732 C CA . SER A 1 92 ? -29.656 3.078 39.642 1.00 54.84 92 SER A CA 1
ATOM 733 C C . SER A 1 92 ? -30.994 3.805 39.457 1.00 54.84 92 SER A C 1
ATOM 735 O O . SER A 1 92 ? -31.791 3.845 40.388 1.00 54.84 92 SER A O 1
ATOM 737 N N . HIS A 1 93 ? -31.276 4.343 38.265 1.00 56.44 93 HIS A N 1
ATOM 738 C CA . HIS A 1 93 ? -32.578 4.950 37.953 1.00 56.44 93 HIS A CA 1
ATOM 739 C C . HIS A 1 93 ? -33.675 3.932 37.609 1.00 56.44 93 HIS A C 1
ATOM 741 O O . HIS A 1 93 ? -34.847 4.272 37.692 1.00 56.44 93 HIS A O 1
ATOM 747 N N . LEU A 1 94 ? -33.324 2.692 37.251 1.00 54.69 94 LEU A N 1
ATOM 748 C CA . LEU A 1 94 ? -34.295 1.656 36.867 1.00 54.69 94 LEU A CA 1
ATOM 749 C C . LEU A 1 94 ? -34.803 0.816 38.050 1.00 54.69 94 LEU A C 1
ATOM 751 O O . LEU A 1 94 ? -35.807 0.124 37.914 1.00 54.69 94 LEU A O 1
ATOM 755 N N . TRP A 1 95 ? -34.130 0.872 39.204 1.00 51.84 95 TRP A N 1
ATOM 756 C CA . TRP A 1 95 ? -34.453 0.055 40.383 1.00 51.84 95 TRP A CA 1
ATOM 757 C C . TRP A 1 95 ? -34.976 0.848 41.590 1.00 51.84 95 TRP A C 1
ATOM 759 O O . TRP A 1 95 ? -35.258 0.238 42.616 1.00 51.84 95 TRP A O 1
ATOM 769 N N . ASN A 1 96 ? -35.141 2.171 41.472 1.00 51.50 96 ASN A N 1
ATOM 770 C CA . ASN A 1 96 ? -35.666 3.020 42.552 1.00 51.50 96 ASN A CA 1
ATOM 771 C C . ASN A 1 96 ? -37.184 3.291 42.470 1.00 51.50 96 ASN A C 1
ATOM 773 O O . ASN A 1 96 ? -37.707 3.966 43.349 1.00 51.50 96 ASN A O 1
ATOM 777 N N . ASP A 1 97 ? -37.881 2.746 41.463 1.00 48.97 97 ASP A N 1
ATOM 778 C CA . ASP A 1 97 ? -39.338 2.881 41.269 1.00 48.97 97 ASP A CA 1
ATOM 779 C C . ASP A 1 97 ? -40.098 1.555 41.513 1.00 48.97 97 ASP A C 1
ATOM 781 O O . ASP A 1 97 ? -40.931 1.129 40.708 1.00 48.97 97 ASP A O 1
ATOM 785 N N . ARG A 1 98 ? -39.821 0.862 42.624 1.00 44.88 98 ARG A N 1
ATOM 786 C CA . ARG A 1 98 ? -40.701 -0.207 43.133 1.00 44.88 98 ARG A CA 1
ATOM 787 C C . ARG A 1 98 ? -41.005 -0.045 44.609 1.00 44.88 98 ARG A C 1
ATOM 789 O O . ARG A 1 98 ? -40.039 0.121 45.381 1.00 44.88 98 ARG A O 1
#

Organism: NCBI:txid2747483

pLDDT: mean 77.3, std 12.24, range [44.88, 92.12]